Protein AF-A0A529KQ21-F1 (afdb_monomer_lite)

Radius of gyration: 18.0 Å; chains: 1; bounding box: 33×30×46 Å

Secondary structure (DSSP, 8-state):
-HHHHHHHHHHHHHHHHHHHHHHHHHH-HHHHHHHHHHHHHHHHHHHHHH-HHHHT--------

Sequence (64 aa):
VNAVNQVFVGASNELGEFRAGTMAALIGTVPAVVIGGVGAVVVAGLWAVLFPQLRKVRQLNGRN

Foldseek 3Di:
DVVVVVVVVVVVVVVVVVVLVVQCVPVNNVVSCVVVVVVVVVVVVVCCVVPVVVVPCPDPPPDD

pLDDT: mean 83.38, std 12.93, range [48.78, 96.75]

Structure (mmCIF, N/CA/C/O backbone):
data_AF-A0A529KQ21-F1
#
_entry.id   AF-A0A529KQ21-F1
#
loop_
_atom_site.group_PDB
_atom_site.id
_atom_site.type_symbol
_atom_site.label_atom_id
_atom_site.label_alt_id
_atom_site.label_comp_id
_atom_site.label_asym_id
_atom_site.label_entity_id
_atom_site.label_seq_id
_atom_site.pdbx_PDB_ins_code
_atom_site.Cartn_x
_atom_site.Cartn_y
_atom_site.Cartn_z
_atom_site.occupancy
_atom_site.B_iso_or_equiv
_atom_site.auth_seq_id
_atom_site.auth_comp_id
_atom_site.auth_asym_id
_atom_site.auth_atom_id
_atom_site.pdbx_PDB_model_num
ATOM 1 N N . VAL A 1 1 ? 17.958 18.785 12.609 1.00 59.38 1 VAL A N 1
ATOM 2 C CA . VAL A 1 1 ? 17.259 17.488 12.408 1.00 59.38 1 VAL A CA 1
ATOM 3 C C . VAL A 1 1 ? 16.276 17.458 11.227 1.00 59.38 1 VAL A C 1
ATOM 5 O O . VAL A 1 1 ? 15.804 16.385 10.889 1.00 59.38 1 VAL A O 1
ATOM 8 N N . ASN A 1 2 ? 16.008 18.580 10.539 1.00 74.81 2 ASN A N 1
ATOM 9 C CA . ASN A 1 2 ? 14.998 18.625 9.468 1.00 74.81 2 ASN A CA 1
ATOM 10 C C . ASN A 1 2 ? 15.483 18.071 8.108 1.00 74.81 2 ASN A C 1
ATOM 12 O O . ASN A 1 2 ? 14.725 17.411 7.408 1.00 74.81 2 ASN A O 1
ATOM 16 N N . ALA A 1 3 ? 16.759 18.284 7.759 1.00 82.75 3 ALA A N 1
ATOM 17 C CA . ALA A 1 3 ? 17.331 17.810 6.493 1.00 82.75 3 ALA A CA 1
ATOM 18 C C . ALA A 1 3 ? 17.303 16.277 6.374 1.00 82.75 3 ALA A C 1
ATOM 20 O O . ALA A 1 3 ? 16.918 15.734 5.348 1.00 82.75 3 ALA A O 1
ATOM 21 N N . VAL A 1 4 ? 17.636 15.577 7.460 1.00 83.31 4 VAL A N 1
ATOM 22 C CA . VAL A 1 4 ? 17.630 14.109 7.501 1.00 83.31 4 VAL A CA 1
ATOM 23 C C . VAL A 1 4 ? 16.216 13.553 7.349 1.00 83.31 4 VAL A C 1
ATOM 25 O O . VAL A 1 4 ? 16.014 12.635 6.567 1.00 83.31 4 VAL A O 1
ATOM 28 N N . ASN A 1 5 ? 15.223 14.145 8.023 1.00 87.12 5 ASN A N 1
ATOM 29 C CA . ASN A 1 5 ? 13.827 13.739 7.864 1.00 87.12 5 ASN A CA 1
ATOM 30 C C . ASN A 1 5 ? 13.358 13.890 6.408 1.00 87.12 5 ASN A C 1
ATOM 32 O O . ASN A 1 5 ? 12.709 12.992 5.889 1.00 87.12 5 ASN A O 1
ATOM 36 N N . GLN A 1 6 ? 13.735 14.975 5.721 1.00 87.56 6 GLN A N 1
ATOM 37 C CA . GLN A 1 6 ? 13.402 15.142 4.302 1.00 87.56 6 GLN A CA 1
ATOM 38 C C . GLN A 1 6 ? 14.084 14.108 3.400 1.00 87.56 6 GLN A C 1
ATOM 40 O O . GLN A 1 6 ? 13.431 13.588 2.502 1.00 87.56 6 GLN A O 1
ATOM 45 N N . VAL A 1 7 ? 15.350 13.758 3.659 1.00 89.44 7 VAL A N 1
ATOM 46 C CA . VAL A 1 7 ? 16.045 12.690 2.917 1.00 89.44 7 VAL A CA 1
ATOM 47 C C . VAL A 1 7 ? 15.347 11.343 3.119 1.00 89.44 7 VAL A C 1
ATOM 49 O O . VAL A 1 7 ? 15.100 10.638 2.147 1.00 89.44 7 VAL A O 1
ATOM 52 N N . PHE A 1 8 ? 14.964 11.000 4.353 1.00 90.06 8 PHE A N 1
ATOM 53 C CA . PHE A 1 8 ? 14.239 9.756 4.627 1.00 90.06 8 PHE A CA 1
ATOM 54 C C . PHE A 1 8 ? 12.839 9.737 4.011 1.00 90.06 8 PHE A C 1
ATOM 56 O O . PHE A 1 8 ? 12.425 8.706 3.484 1.00 90.06 8 PHE A O 1
ATOM 63 N N . VAL A 1 9 ? 12.116 10.858 4.042 1.00 89.56 9 VAL A N 1
ATOM 64 C CA . VAL A 1 9 ? 10.795 10.976 3.408 1.00 89.56 9 VAL A CA 1
ATOM 65 C C . VAL A 1 9 ? 10.912 10.856 1.887 1.00 89.56 9 VAL A C 1
ATOM 67 O O . VAL A 1 9 ? 10.170 10.082 1.288 1.00 89.56 9 VAL A O 1
ATOM 70 N N . GLY A 1 10 ? 11.870 11.552 1.269 1.00 90.06 10 GLY A N 1
ATOM 71 C CA . GLY A 1 10 ? 12.130 11.465 -0.171 1.00 90.06 10 GLY A CA 1
ATOM 72 C C . GLY A 1 10 ? 12.508 10.048 -0.602 1.00 90.06 10 GLY A C 1
ATOM 73 O O . GLY A 1 10 ? 11.855 9.479 -1.472 1.00 90.06 10 GLY A O 1
ATOM 74 N N . ALA A 1 11 ? 13.470 9.430 0.088 1.00 91.12 11 ALA A N 1
ATOM 75 C CA . ALA A 1 11 ? 13.880 8.052 -0.178 1.00 91.12 11 ALA A CA 1
ATOM 76 C C . ALA A 1 11 ? 12.727 7.047 0.008 1.00 91.12 11 ALA A C 1
ATOM 78 O O . ALA A 1 11 ? 12.608 6.088 -0.754 1.00 91.12 11 ALA A O 1
ATOM 79 N N . SER A 1 12 ? 11.851 7.268 0.997 1.00 92.94 12 SER A N 1
ATOM 80 C CA . SER A 1 12 ? 10.669 6.420 1.210 1.00 92.94 12 SER A CA 1
ATOM 81 C C . SER A 1 12 ? 9.667 6.532 0.059 1.00 92.94 12 SER A C 1
ATOM 83 O O . SER A 1 12 ? 9.097 5.518 -0.349 1.00 92.94 12 SER A O 1
ATOM 85 N N . ASN A 1 13 ? 9.471 7.737 -0.488 1.00 92.69 13 ASN A N 1
ATOM 86 C CA . ASN A 1 13 ? 8.595 7.953 -1.640 1.00 92.69 13 ASN A CA 1
ATOM 87 C C . ASN A 1 13 ? 9.156 7.290 -2.905 1.00 92.69 13 ASN A C 1
ATOM 89 O O . ASN A 1 13 ? 8.430 6.539 -3.552 1.00 92.69 13 ASN A O 1
ATOM 93 N N . GLU A 1 14 ? 10.442 7.486 -3.212 1.00 93.88 14 GLU A N 1
ATOM 94 C CA . GLU A 1 14 ? 11.089 6.887 -4.393 1.00 93.88 14 GLU A CA 1
ATOM 95 C C . GLU A 1 14 ? 11.045 5.351 -4.359 1.00 93.88 14 GLU A C 1
ATOM 97 O O . GLU A 1 14 ? 10.703 4.700 -5.350 1.00 93.88 14 GLU A O 1
ATOM 102 N N . LEU A 1 15 ? 11.318 4.747 -3.197 1.00 92.94 15 LEU A N 1
ATOM 103 C CA . LEU A 1 15 ? 11.208 3.297 -3.010 1.00 92.94 15 LEU A CA 1
ATOM 104 C C . LEU A 1 15 ? 9.764 2.807 -3.220 1.00 92.94 15 LEU A C 1
ATOM 106 O O . LEU A 1 15 ? 9.527 1.744 -3.805 1.00 92.94 15 LEU A O 1
ATOM 110 N N . GLY A 1 16 ? 8.791 3.581 -2.734 1.00 89.69 16 GLY A N 1
ATOM 111 C CA . GLY A 1 16 ? 7.369 3.302 -2.903 1.00 89.69 16 GLY A CA 1
ATOM 112 C C . GLY A 1 16 ? 6.945 3.331 -4.369 1.00 89.69 16 GLY A C 1
ATOM 113 O O . GLY A 1 16 ? 6.275 2.402 -4.831 1.00 89.69 16 GLY A O 1
ATOM 114 N N . GLU A 1 17 ? 7.382 4.346 -5.110 1.00 92.62 17 GLU A N 1
ATOM 115 C CA . GLU A 1 17 ? 7.137 4.484 -6.546 1.00 92.62 17 GLU A CA 1
ATOM 116 C C . GLU A 1 17 ? 7.789 3.355 -7.344 1.00 92.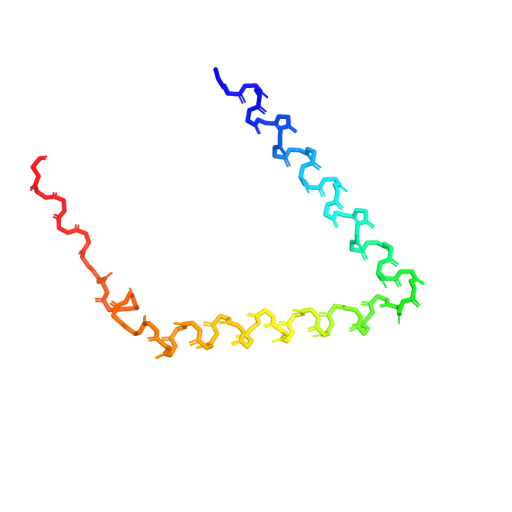62 17 GLU A C 1
ATOM 118 O O . GLU A 1 17 ? 7.134 2.765 -8.205 1.00 92.62 17 GLU A O 1
ATOM 123 N N . PHE A 1 18 ? 9.021 2.963 -7.004 1.00 92.31 18 PHE A N 1
ATOM 124 C CA . PHE A 1 18 ? 9.678 1.809 -7.619 1.00 92.31 18 PHE A CA 1
ATOM 125 C C . PHE A 1 18 ? 8.874 0.519 -7.413 1.00 92.31 18 PHE A C 1
ATOM 127 O O . PHE A 1 18 ? 8.639 -0.239 -8.360 1.00 92.31 18 PHE A O 1
ATOM 134 N N . ARG A 1 19 ? 8.394 0.273 -6.187 1.00 90.62 19 ARG A N 1
ATOM 135 C CA . ARG A 1 19 ? 7.554 -0.894 -5.886 1.00 90.62 19 ARG A CA 1
ATOM 136 C C . ARG A 1 19 ? 6.231 -0.837 -6.648 1.00 90.62 19 ARG A C 1
ATOM 138 O O . ARG A 1 19 ? 5.833 -1.843 -7.231 1.00 90.62 19 ARG A O 1
ATOM 145 N N . ALA A 1 20 ? 5.553 0.308 -6.651 1.00 87.44 20 ALA A N 1
ATOM 146 C CA . ALA A 1 20 ? 4.284 0.482 -7.353 1.00 87.44 20 ALA A CA 1
ATOM 147 C C . ALA A 1 20 ? 4.447 0.295 -8.871 1.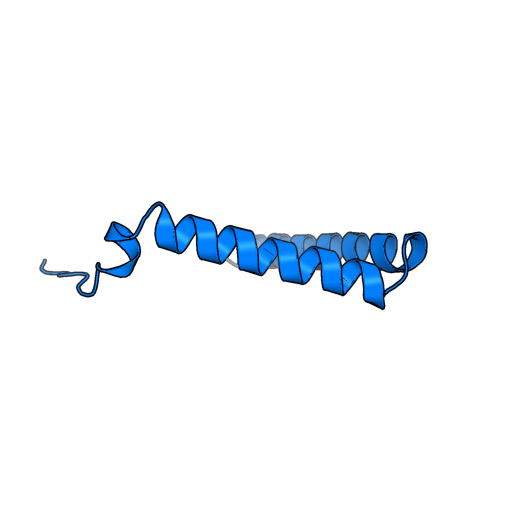00 87.44 20 ALA A C 1
ATOM 149 O O . ALA A 1 20 ? 3.668 -0.440 -9.478 1.00 87.44 20 ALA A O 1
ATOM 150 N N . GLY A 1 21 ? 5.496 0.874 -9.463 1.00 88.56 21 GLY A N 1
ATOM 151 C CA . GLY A 1 21 ? 5.843 0.725 -10.877 1.00 88.56 21 GLY A CA 1
ATOM 152 C C . GLY A 1 21 ? 6.210 -0.711 -11.248 1.00 88.56 21 GLY A C 1
ATOM 153 O O . GLY A 1 21 ? 5.725 -1.225 -12.252 1.00 88.56 21 GLY A O 1
ATOM 154 N N . THR A 1 22 ? 6.976 -1.404 -10.401 1.00 91.75 22 THR A N 1
ATOM 155 C CA . THR A 1 22 ? 7.317 -2.822 -10.608 1.00 91.75 22 THR A CA 1
ATOM 156 C C . THR A 1 22 ? 6.069 -3.707 -10.562 1.00 91.75 22 THR A C 1
ATOM 158 O O . THR A 1 22 ? 5.872 -4.547 -11.436 1.00 91.75 22 THR A O 1
ATOM 161 N N . MET A 1 23 ? 5.181 -3.501 -9.584 1.00 88.75 23 MET A N 1
ATOM 162 C CA . MET A 1 23 ? 3.921 -4.252 -9.491 1.00 88.75 23 MET A CA 1
ATOM 163 C C . MET A 1 23 ? 3.004 -3.974 -10.688 1.00 88.75 23 MET A C 1
ATOM 165 O O . MET A 1 23 ? 2.399 -4.898 -11.229 1.00 88.75 23 MET A O 1
ATOM 169 N N . ALA A 1 24 ? 2.946 -2.719 -11.139 1.00 89.50 24 ALA A N 1
ATOM 170 C CA . ALA A 1 24 ? 2.204 -2.327 -12.330 1.00 89.50 24 ALA A CA 1
ATOM 171 C C . ALA A 1 24 ? 2.782 -2.938 -13.617 1.00 89.50 24 ALA A C 1
ATOM 173 O O . ALA A 1 24 ? 2.013 -3.316 -14.498 1.00 89.50 24 ALA A O 1
ATOM 174 N N . ALA A 1 25 ? 4.106 -3.075 -13.723 1.00 86.94 25 ALA A N 1
ATOM 175 C CA . ALA A 1 25 ? 4.762 -3.711 -14.863 1.00 86.94 25 ALA A CA 1
ATOM 176 C C . ALA A 1 25 ? 4.543 -5.234 -14.897 1.00 86.94 25 ALA A C 1
ATOM 178 O O . ALA A 1 25 ? 4.391 -5.803 -15.973 1.00 86.94 25 ALA A O 1
ATOM 179 N N . LEU A 1 26 ? 4.504 -5.892 -13.731 1.00 88.69 26 LEU A N 1
ATOM 180 C CA . LEU A 1 26 ? 4.346 -7.348 -13.631 1.00 88.69 26 LEU A CA 1
ATOM 181 C C . LEU A 1 26 ? 2.893 -7.817 -13.781 1.00 88.69 26 LEU A C 1
ATOM 183 O O . LEU A 1 26 ? 2.637 -8.820 -14.439 1.00 88.69 26 LEU A O 1
ATOM 187 N N . ILE A 1 27 ? 1.949 -7.127 -13.136 1.00 86.44 27 ILE A N 1
ATOM 188 C CA . ILE A 1 27 ? 0.544 -7.566 -13.020 1.00 86.44 27 ILE A CA 1
ATOM 189 C C . ILE A 1 27 ? -0.380 -6.722 -13.917 1.00 86.44 27 ILE A C 1
ATOM 191 O O . ILE A 1 27 ? -1.494 -7.134 -14.233 1.00 86.44 27 ILE A O 1
ATOM 195 N N . GLY A 1 28 ? 0.085 -5.556 -14.367 1.00 88.19 28 GLY A N 1
ATOM 196 C CA . GLY A 1 28 ? -0.714 -4.539 -15.044 1.00 88.19 28 GLY A CA 1
ATOM 197 C C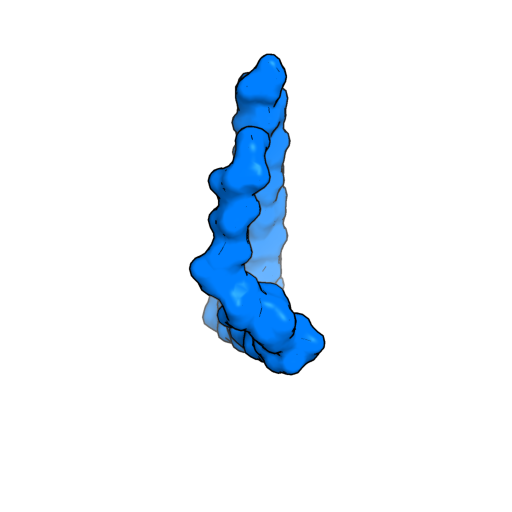 . GLY A 1 28 ? -1.137 -3.426 -14.084 1.00 88.19 28 GLY A C 1
ATOM 198 O O . GLY A 1 28 ? -1.435 -3.659 -12.912 1.00 88.19 28 GLY A O 1
ATOM 199 N N . THR A 1 29 ? -1.195 -2.195 -14.591 1.00 88.94 29 THR A N 1
ATOM 200 C CA . THR A 1 29 ? -1.541 -0.989 -13.816 1.00 88.94 29 THR A CA 1
ATOM 201 C C . THR A 1 29 ? -2.925 -1.086 -13.174 1.00 88.94 29 THR A C 1
ATOM 203 O O . THR A 1 29 ? -3.068 -0.904 -11.968 1.00 88.94 29 THR A O 1
ATOM 206 N N . VAL A 1 30 ? -3.945 -1.412 -13.969 1.00 90.38 30 VAL A N 1
ATOM 207 C CA . VAL A 1 30 ? -5.344 -1.471 -13.522 1.00 90.38 30 VAL A CA 1
ATOM 208 C C . VAL A 1 30 ? -5.567 -2.525 -12.423 1.00 90.38 30 VAL A C 1
ATOM 210 O O . VAL A 1 30 ? -6.036 -2.145 -11.348 1.00 90.38 30 VAL A O 1
ATOM 213 N N . PRO A 1 31 ? -5.222 -3.818 -12.606 1.00 87.50 31 PRO A N 1
ATOM 214 C CA . PRO A 1 31 ? -5.444 -4.820 -11.561 1.00 87.50 31 PRO A CA 1
ATOM 215 C C . PRO A 1 31 ? -4.606 -4.565 -10.300 1.00 87.50 31 PRO A C 1
ATOM 217 O O . PRO A 1 31 ? -5.115 -4.765 -9.196 1.00 87.50 31 PRO A O 1
ATOM 220 N N . ALA A 1 32 ? -3.369 -4.065 -10.428 1.00 89.75 32 ALA A N 1
ATOM 221 C CA . ALA A 1 32 ? -2.532 -3.727 -9.274 1.00 89.75 32 ALA A CA 1
ATOM 222 C C . ALA A 1 32 ? -3.172 -2.633 -8.398 1.00 89.75 32 ALA A C 1
ATOM 224 O O . ALA A 1 32 ? -3.211 -2.762 -7.170 1.00 89.75 32 ALA A O 1
ATOM 225 N N . VAL A 1 33 ? -3.723 -1.585 -9.022 1.00 89.88 33 VAL A N 1
ATOM 226 C CA . VAL A 1 33 ? -4.384 -0.481 -8.309 1.00 89.88 33 VAL A CA 1
ATOM 227 C C . VAL A 1 33 ? -5.697 -0.930 -7.673 1.00 89.88 33 VAL A C 1
ATOM 229 O O . VAL A 1 33 ? -5.954 -0.582 -6.522 1.00 89.88 33 VAL A O 1
ATOM 232 N N . VAL A 1 34 ? -6.515 -1.725 -8.370 1.00 94.12 34 VAL A N 1
ATOM 233 C CA . VAL A 1 34 ? -7.806 -2.189 -7.831 1.00 94.12 34 VAL A CA 1
ATOM 234 C C . VAL A 1 34 ? -7.599 -3.065 -6.596 1.00 94.12 34 VAL A C 1
ATOM 236 O O . VAL A 1 34 ? -8.223 -2.820 -5.564 1.00 94.12 34 VAL A O 1
ATOM 239 N N . ILE A 1 35 ? -6.689 -4.041 -6.660 1.00 92.00 35 ILE A N 1
ATOM 240 C CA . ILE A 1 35 ? -6.416 -4.942 -5.530 1.00 92.00 35 ILE A CA 1
ATOM 241 C C . ILE A 1 35 ? -5.842 -4.159 -4.342 1.00 92.00 35 ILE A C 1
ATOM 243 O O . ILE A 1 35 ? -6.306 -4.322 -3.211 1.00 92.00 35 ILE A O 1
ATOM 247 N N . GLY A 1 36 ? -4.872 -3.272 -4.591 1.00 90.31 36 GLY A N 1
ATOM 248 C CA . GLY A 1 36 ? -4.278 -2.439 -3.544 1.00 90.31 36 GLY A CA 1
ATOM 249 C C . GLY A 1 36 ? -5.288 -1.485 -2.900 1.00 90.31 36 GLY A C 1
ATOM 250 O O . GLY A 1 36 ? -5.354 -1.387 -1.674 1.00 90.31 36 GLY A O 1
ATOM 251 N N . GLY A 1 37 ? -6.112 -0.825 -3.715 1.00 92.62 37 GLY A N 1
ATOM 252 C CA . GLY A 1 37 ? -7.136 0.114 -3.260 1.00 92.62 37 GLY A CA 1
ATOM 253 C C . GLY A 1 37 ? -8.233 -0.563 -2.440 1.00 92.62 37 GLY A C 1
ATOM 254 O O . GLY A 1 37 ? -8.551 -0.099 -1.344 1.00 92.62 37 GLY A O 1
ATOM 255 N N . VAL A 1 38 ? -8.766 -1.694 -2.915 1.00 96.75 38 VAL A N 1
ATOM 256 C CA . VAL A 1 38 ? -9.772 -2.469 -2.168 1.00 96.75 38 VAL A CA 1
ATOM 257 C C . VAL A 1 38 ? -9.194 -2.959 -0.841 1.00 96.75 38 VAL A C 1
ATOM 259 O O . VAL A 1 38 ? -9.838 -2.800 0.195 1.00 96.75 38 VAL A O 1
ATOM 262 N N . GLY A 1 39 ? -7.961 -3.475 -0.838 1.00 94.81 39 GLY A N 1
ATOM 263 C CA . GLY A 1 39 ? -7.282 -3.896 0.388 1.00 94.81 39 GLY A CA 1
ATOM 264 C C . GLY A 1 39 ? -7.143 -2.762 1.408 1.00 94.81 39 GLY A C 1
ATOM 265 O O . GLY A 1 39 ? -7.464 -2.949 2.581 1.00 94.81 39 GLY A O 1
ATOM 266 N N . ALA A 1 40 ? -6.745 -1.566 0.965 1.00 94.56 40 ALA A N 1
ATOM 267 C CA . ALA A 1 40 ? -6.624 -0.399 1.837 1.00 94.56 40 ALA A CA 1
ATOM 268 C C . ALA A 1 40 ? -7.970 0.002 2.467 1.00 94.56 40 ALA A C 1
ATOM 270 O O . ALA A 1 40 ? -8.037 0.240 3.675 1.00 94.56 40 ALA A O 1
ATOM 271 N N . VAL A 1 41 ? -9.050 0.025 1.678 1.00 95.31 41 VAL A N 1
ATOM 272 C CA . VAL A 1 41 ? -10.403 0.342 2.171 1.00 95.31 41 VAL A CA 1
ATOM 273 C C . VAL A 1 41 ? -10.889 -0.708 3.167 1.00 95.31 41 VAL A C 1
ATOM 275 O O . VAL A 1 41 ? -11.443 -0.351 4.207 1.00 95.31 41 VAL A O 1
ATOM 278 N N . VAL A 1 42 ? -10.651 -1.991 2.889 1.00 96.56 42 VAL A N 1
ATOM 279 C CA . VAL A 1 42 ? -11.015 -3.087 3.797 1.00 96.56 42 VAL A CA 1
ATOM 280 C C . VAL A 1 42 ? -10.270 -2.959 5.121 1.00 96.56 42 VAL A C 1
ATOM 282 O O . VAL A 1 42 ? -10.906 -3.010 6.169 1.00 96.56 42 VAL A O 1
ATOM 285 N N . VAL A 1 43 ? -8.954 -2.733 5.100 1.00 95.12 43 VAL A N 1
ATOM 286 C CA . VAL A 1 43 ? -8.157 -2.560 6.327 1.00 95.12 43 VAL A CA 1
ATOM 287 C C . VAL A 1 43 ? -8.623 -1.338 7.118 1.00 95.12 43 VAL A C 1
ATOM 289 O O . VAL A 1 43 ? -8.825 -1.440 8.327 1.00 95.12 43 VAL A O 1
ATOM 292 N N . ALA A 1 44 ? -8.859 -0.204 6.454 1.00 91.81 44 ALA A N 1
ATOM 293 C CA . ALA A 1 44 ? -9.361 1.004 7.107 1.00 91.81 44 ALA A CA 1
ATOM 294 C C . ALA A 1 44 ? -10.754 0.788 7.728 1.00 91.81 44 ALA A C 1
ATOM 296 O O . ALA A 1 44 ? -10.993 1.184 8.870 1.00 91.81 44 ALA A O 1
ATOM 297 N N . GLY A 1 45 ? -11.660 0.123 7.004 1.00 92.25 45 GLY A N 1
ATOM 298 C CA . GLY A 1 45 ? -12.991 -0.239 7.486 1.00 92.25 45 GLY A CA 1
ATOM 299 C C . GLY A 1 45 ? -12.934 -1.195 8.676 1.00 92.25 45 GLY A C 1
ATOM 300 O O . GLY A 1 45 ? -13.570 -0.938 9.697 1.00 92.25 45 GLY A O 1
ATOM 301 N N . LEU A 1 46 ? -12.118 -2.248 8.584 1.00 93.12 46 LEU A N 1
ATOM 302 C CA . LEU A 1 46 ? -11.878 -3.191 9.676 1.00 93.12 46 LEU A CA 1
ATOM 303 C C . LEU A 1 46 ? -11.352 -2.470 10.912 1.00 93.12 46 LEU A C 1
ATOM 305 O O . LEU A 1 46 ? -11.913 -2.641 11.989 1.00 93.12 46 LEU A O 1
ATOM 309 N N . TRP A 1 47 ? -10.341 -1.613 10.769 1.00 90.31 47 TRP A N 1
ATOM 310 C CA . TRP A 1 47 ? -9.779 -0.874 11.899 1.00 90.31 47 TRP A CA 1
ATOM 311 C C . TRP A 1 47 ? -10.795 0.087 12.525 1.00 90.31 47 TRP A C 1
ATOM 313 O O . TRP A 1 47 ? -10.886 0.193 13.748 1.00 90.31 47 TRP A O 1
ATOM 323 N N . ALA A 1 48 ? -11.618 0.738 11.699 1.00 85.31 48 ALA A N 1
ATOM 324 C CA . ALA A 1 48 ? -12.699 1.607 12.156 1.00 85.31 48 ALA A CA 1
ATOM 325 C C . ALA A 1 48 ? -13.808 0.853 12.915 1.00 85.31 48 ALA A C 1
ATOM 327 O O . ALA A 1 48 ? -14.465 1.454 13.769 1.00 85.31 48 ALA A O 1
ATOM 328 N N . VAL A 1 49 ? -14.029 -0.430 12.602 1.00 84.81 49 VAL A N 1
ATOM 329 C CA . VAL A 1 49 ? -15.007 -1.302 13.277 1.00 84.81 49 VAL A CA 1
ATOM 330 C C . VAL A 1 49 ? -14.418 -1.967 14.525 1.00 84.81 49 VAL A C 1
ATOM 332 O O . VAL A 1 49 ? -15.118 -2.064 15.528 1.00 84.81 49 VAL A O 1
ATOM 335 N N . LEU A 1 50 ? -13.150 -2.391 14.487 1.00 84.00 50 LEU A N 1
ATOM 336 C CA . LEU A 1 50 ? -12.434 -3.025 15.603 1.00 84.00 50 LEU A CA 1
ATOM 337 C C . LEU A 1 50 ? -12.072 -2.033 16.712 1.00 84.00 50 LEU A C 1
ATOM 339 O O . LEU A 1 50 ? -12.143 -2.376 17.889 1.00 84.00 50 LEU A O 1
ATOM 343 N N . PHE A 1 51 ? -11.748 -0.7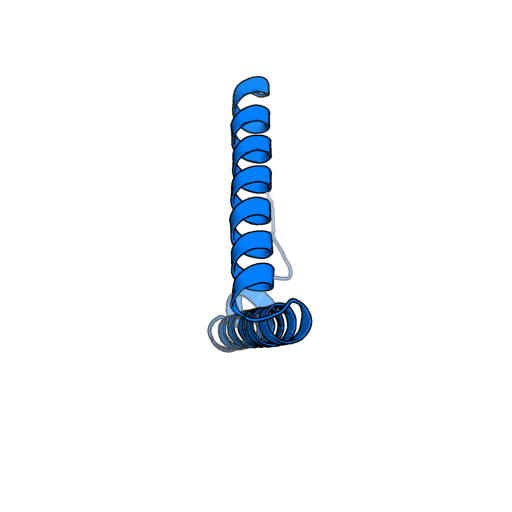87 16.357 1.00 83.12 51 PHE A N 1
ATOM 344 C CA . PHE A 1 51 ? -11.413 0.275 17.309 1.00 83.12 51 PHE A CA 1
ATOM 345 C C . PHE A 1 51 ? -12.397 1.454 17.221 1.00 83.12 51 PHE A C 1
ATOM 347 O O . PHE A 1 51 ? -12.000 2.600 16.975 1.00 83.12 51 PHE A O 1
ATOM 354 N N . PRO A 1 52 ? -13.698 1.234 17.490 1.00 69.75 52 PRO A N 1
ATOM 355 C CA . PRO A 1 52 ? -14.707 2.288 17.418 1.00 69.75 52 PRO A CA 1
ATOM 356 C C . PRO A 1 52 ? -14.521 3.336 18.528 1.00 69.75 52 PRO A C 1
ATOM 358 O O . PRO A 1 52 ? -15.062 4.438 18.434 1.00 69.75 52 PRO A O 1
ATOM 361 N N . GLN A 1 53 ? -13.743 3.009 19.569 1.00 63.25 53 GLN A N 1
ATOM 362 C CA . GLN A 1 53 ? -13.366 3.924 20.645 1.00 63.25 53 GLN A CA 1
ATOM 363 C C . GLN A 1 53 ? -12.506 5.083 20.127 1.00 63.25 53 GLN A C 1
ATOM 365 O O . GLN A 1 53 ? -12.804 6.221 20.470 1.00 63.25 53 GLN A O 1
ATOM 370 N N . LEU A 1 54 ? -11.550 4.838 19.216 1.00 59.75 54 LEU A N 1
ATOM 371 C CA . LEU A 1 54 ? -10.757 5.892 18.558 1.00 59.75 54 LEU A CA 1
ATOM 372 C C . LEU A 1 54 ? -11.624 6.770 17.648 1.00 59.75 54 LEU A C 1
ATOM 374 O O . LEU A 1 54 ? -11.450 7.984 17.591 1.00 59.75 54 LEU A O 1
ATOM 378 N N . ARG A 1 55 ? -12.627 6.168 16.999 1.00 57.66 55 ARG A N 1
ATOM 379 C CA . ARG A 1 55 ? -13.579 6.872 16.130 1.00 57.66 55 ARG A CA 1
ATOM 380 C C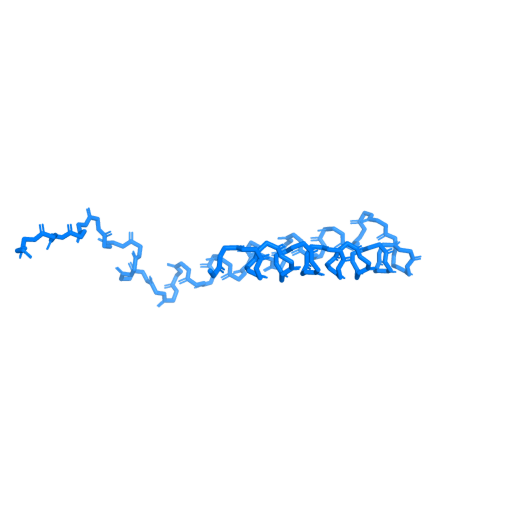 . ARG A 1 55 ? -14.522 7.816 16.896 1.00 57.66 55 ARG A C 1
ATOM 382 O O . ARG A 1 55 ? -15.116 8.704 16.290 1.00 57.66 55 ARG A O 1
ATOM 389 N N . LYS A 1 56 ? -14.671 7.624 18.214 1.00 60.19 56 LYS A N 1
ATOM 390 C CA . LYS A 1 56 ? -15.498 8.447 19.115 1.00 60.19 56 LYS A CA 1
ATOM 391 C C . LYS A 1 56 ? -14.697 9.432 19.974 1.00 60.19 56 LYS A C 1
ATOM 393 O O . LYS A 1 56 ? -15.324 10.224 20.677 1.00 60.19 56 LYS A O 1
ATOM 398 N N . VAL A 1 57 ? -13.359 9.444 19.911 1.00 59.66 57 VAL A N 1
ATOM 399 C CA . VAL A 1 57 ? -12.542 10.467 20.592 1.00 59.66 57 VAL A CA 1
ATOM 400 C C . VAL A 1 57 ? -12.704 11.795 19.850 1.00 59.66 57 VAL A C 1
ATOM 402 O O . VAL A 1 57 ? -11.904 12.174 19.002 1.00 59.66 57 VAL A O 1
ATOM 405 N N . ARG A 1 58 ? -13.801 12.498 20.140 1.00 58.53 58 ARG A N 1
ATOM 406 C CA . ARG A 1 58 ? -14.123 13.817 19.578 1.00 58.53 58 ARG A CA 1
ATOM 407 C C . ARG A 1 58 ? -1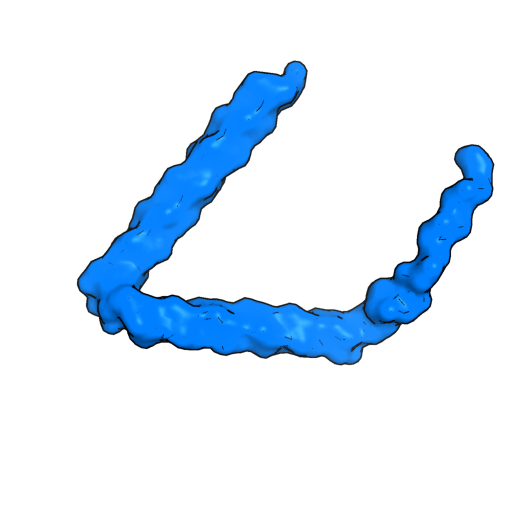3.562 14.966 20.422 1.00 58.53 58 ARG A C 1
ATOM 409 O O . ARG A 1 58 ? -13.806 16.125 20.110 1.00 58.53 58 ARG A O 1
ATOM 416 N N . GLN A 1 59 ? -12.806 14.660 21.476 1.00 64.31 59 GLN A N 1
ATOM 417 C CA . GLN A 1 59 ? -12.135 15.651 22.308 1.00 64.31 59 GLN A CA 1
ATOM 418 C C . GLN A 1 59 ? -10.758 15.134 22.726 1.00 64.31 59 GLN A C 1
ATOM 420 O O . GLN A 1 59 ? -10.650 14.272 23.595 1.00 64.31 59 GLN A O 1
ATOM 425 N N . LEU A 1 60 ? -9.697 15.713 22.159 1.00 62.38 60 LEU A N 1
ATOM 426 C CA . LEU A 1 60 ? -8.498 15.932 22.958 1.00 62.38 60 LEU A CA 1
ATOM 427 C C . LEU A 1 60 ? -8.843 17.083 23.906 1.00 62.38 60 LEU A C 1
ATOM 429 O O . LEU A 1 60 ? -8.759 18.247 23.522 1.00 62.38 60 LEU A O 1
ATOM 433 N N . ASN A 1 61 ? -9.294 16.774 25.123 1.00 58.88 61 ASN A N 1
ATOM 434 C CA . ASN A 1 61 ? -9.331 17.775 26.185 1.00 58.88 61 ASN A CA 1
ATOM 435 C C . ASN A 1 61 ? -7.883 18.038 26.621 1.00 58.88 61 ASN A C 1
ATOM 437 O O . ASN A 1 61 ? -7.403 17.485 27.606 1.00 58.88 61 ASN A O 1
ATOM 441 N N . GLY A 1 62 ? -7.169 18.832 25.823 1.00 59.00 62 GLY A N 1
ATOM 442 C CA . GLY A 1 62 ? -5.900 19.432 26.201 1.00 59.00 62 GLY A CA 1
ATOM 443 C C . GLY A 1 62 ? -6.167 20.566 27.182 1.00 59.00 62 GLY A C 1
ATOM 444 O O . GLY A 1 62 ? -6.243 21.725 26.785 1.00 59.00 62 GLY A O 1
ATOM 445 N N . ARG A 1 63 ? -6.351 20.220 28.457 1.00 61.41 63 ARG A N 1
ATOM 446 C CA . ARG A 1 63 ? -6.175 21.139 29.584 1.00 61.41 63 ARG A CA 1
ATOM 447 C C . ARG A 1 63 ? -4.982 20.653 30.391 1.00 61.41 63 ARG A C 1
ATOM 449 O O . ARG A 1 63 ? -5.122 19.726 31.186 1.00 61.41 63 ARG A O 1
ATOM 456 N N . ASN A 1 64 ? -3.829 21.250 30.108 1.00 48.78 64 ASN A N 1
ATOM 457 C CA . ASN A 1 64 ? -2.969 21.962 31.060 1.00 48.78 64 ASN A CA 1
ATOM 458 C C . ASN A 1 64 ? -1.654 22.315 30.373 1.00 48.78 64 ASN A C 1
ATOM 460 O O . ASN A 1 64 ? -0.922 21.376 29.992 1.00 48.78 64 ASN A O 1
#